Protein AF-T1H6D6-F1 (afdb_monomer)

Secondary structure (DSSP, 8-state):
--S-------TT-S-TTS-SEEEEEETTEEEEEE-STTS-TT-HHHHHHHHHHHT-SEEE--SS-SEEEEEETTEEEEEE--TT----GGG--

Nearest PDB structures (foldseek):
  6xs5-assembly1_A  TM=9.590E-01  e=2.178E-13  Homo sapiens
  5xcj-assembly1_A  TM=9.694E-01  e=5.845E-12  Entamoeba histolytica
  6vac-assembly1_C  TM=9.378E-01  e=1.468E-12  Mus musculus
  5w8m-assembly5_E  TM=9.532E-01  e=2.181E-09  Thermochaetoides thermophila
  5w8m-assembly3_C  TM=9.586E-01  e=9.906E-09  Thermochaetoides thermophila

pLDDT: mean 92.75, std 9.44, range [43.25, 98.75]

Radius of gyration: 13.28 Å; Cα contacts (8 Å, |Δi|>4): 155; chains: 1; bounding box: 35×34×35 Å

Mean predicted aligned error: 3.76 Å

Structure (mmCIF, N/CA/C/O backbone):
data_AF-T1H6D6-F1
#
_entry.id   AF-T1H6D6-F1
#
loop_
_atom_site.group_PDB
_atom_site.id
_atom_site.type_symbol
_atom_site.label_atom_id
_atom_site.label_alt_id
_atom_site.label_comp_id
_atom_site.label_asym_id
_atom_site.label_entity_id
_atom_site.label_seq_id
_atom_site.pdbx_PDB_ins_code
_atom_site.Cartn_x
_atom_site.Cartn_y
_atom_site.Cartn_z
_atom_site.occupancy
_atom_site.B_iso_or_equiv
_atom_site.auth_seq_id
_atom_site.auth_comp_id
_atom_site.auth_asym_id
_atom_site.auth_atom_id
_atom_site.pdbx_PDB_model_num
ATOM 1 N N . LEU A 1 1 ? -4.061 -23.172 -8.256 1.00 64.19 1 LEU A N 1
ATOM 2 C CA . LEU A 1 1 ? -4.262 -21.749 -8.610 1.00 64.19 1 LEU A CA 1
ATOM 3 C C . LEU A 1 1 ? -4.695 -20.995 -7.360 1.00 64.19 1 LEU A C 1
ATOM 5 O O . LEU A 1 1 ? -5.295 -21.620 -6.494 1.00 64.19 1 LEU A O 1
ATOM 9 N N . ALA A 1 2 ? -4.381 -19.701 -7.259 1.00 86.50 2 ALA A N 1
ATOM 10 C CA . ALA A 1 2 ? -4.961 -18.837 -6.232 1.00 86.50 2 ALA A CA 1
ATOM 11 C C . ALA A 1 2 ? -6.418 -18.515 -6.602 1.00 86.50 2 ALA A C 1
ATOM 13 O O . ALA A 1 2 ? -6.699 -18.238 -7.766 1.00 86.50 2 ALA A O 1
ATOM 14 N N . ASN A 1 3 ? -7.326 -18.593 -5.628 1.00 91.94 3 ASN A N 1
ATOM 15 C CA . ASN A 1 3 ? -8.764 -18.402 -5.856 1.00 91.94 3 ASN A CA 1
ATOM 16 C C . ASN A 1 3 ? -9.191 -16.928 -5.825 1.00 91.94 3 ASN A C 1
ATOM 18 O O . ASN A 1 3 ? -10.259 -16.609 -6.334 1.00 91.94 3 ASN A O 1
ATOM 22 N N . ASP A 1 4 ? -8.375 -16.051 -5.236 1.00 94.94 4 ASP A N 1
ATOM 23 C CA . ASP A 1 4 ? -8.674 -14.629 -5.095 1.00 94.94 4 ASP A CA 1
ATOM 24 C C . ASP A 1 4 ? -7.405 -13.807 -5.344 1.00 94.94 4 ASP A C 1
ATOM 26 O O . ASP A 1 4 ? -6.382 -14.010 -4.685 1.00 94.94 4 ASP A O 1
ATOM 30 N N . VAL A 1 5 ? -7.440 -12.947 -6.365 1.00 96.50 5 VAL A N 1
ATOM 31 C CA . VAL A 1 5 ? -6.286 -12.173 -6.838 1.00 96.50 5 VAL A CA 1
ATOM 32 C C . VAL A 1 5 ? -6.726 -10.740 -7.099 1.00 96.50 5 VAL A C 1
ATOM 34 O O . VAL A 1 5 ? -7.625 -10.468 -7.897 1.00 96.50 5 VAL A O 1
ATOM 37 N N . HIS A 1 6 ? -6.047 -9.806 -6.440 1.00 97.19 6 HIS A N 1
ATOM 38 C CA . HIS A 1 6 ? -6.287 -8.378 -6.573 1.00 97.19 6 HIS A CA 1
ATOM 39 C C . HIS A 1 6 ? -5.058 -7.720 -7.188 1.00 97.19 6 HIS A C 1
ATOM 41 O O . HIS A 1 6 ? -3.959 -7.846 -6.658 1.00 97.19 6 HIS A O 1
ATOM 47 N N . VAL A 1 7 ? -5.263 -7.014 -8.299 1.00 97.38 7 VAL A N 1
ATOM 48 C CA . VAL A 1 7 ? -4.217 -6.286 -9.023 1.00 97.38 7 VAL A CA 1
ATOM 49 C C . VAL A 1 7 ? -4.649 -4.830 -9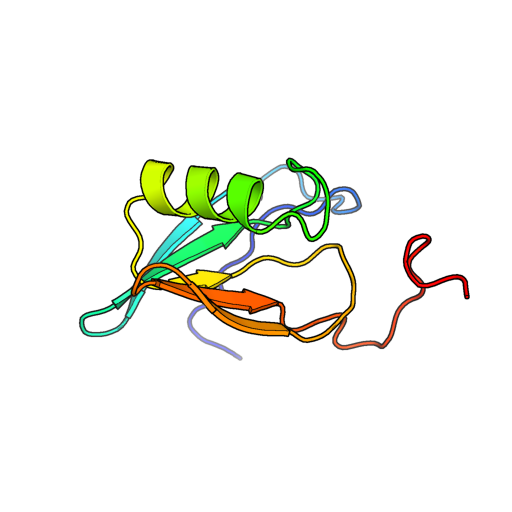.147 1.00 97.38 7 VAL A C 1
ATOM 51 O O . VAL A 1 7 ? -5.833 -4.550 -9.360 1.00 97.38 7 VAL A O 1
ATOM 54 N N . VAL A 1 8 ? -3.689 -3.925 -8.988 1.00 97.56 8 VAL A N 1
ATOM 55 C CA . VAL A 1 8 ? -3.813 -2.500 -9.303 1.00 97.56 8 VAL A CA 1
ATOM 56 C C . VAL A 1 8 ? -2.783 -2.149 -10.361 1.00 97.56 8 VAL A C 1
ATOM 58 O O . VAL A 1 8 ? -1.747 -2.803 -10.450 1.00 97.56 8 VAL A O 1
ATOM 61 N N . ARG A 1 9 ? -3.088 -1.143 -11.169 1.00 97.31 9 ARG A N 1
ATOM 62 C CA . ARG A 1 9 ? -2.311 -0.809 -12.355 1.00 97.31 9 ARG A CA 1
ATOM 63 C C . ARG A 1 9 ? -0.981 -0.129 -12.018 1.00 97.31 9 ARG A C 1
ATOM 65 O O . ARG A 1 9 ? -0.956 0.917 -11.367 1.00 97.31 9 ARG A O 1
ATOM 72 N N . GLY A 1 10 ? 0.110 -0.712 -12.503 1.00 95.69 10 GLY A N 1
ATOM 73 C CA . GLY A 1 10 ? 1.429 -0.097 -12.580 1.00 95.69 10 GLY A CA 1
ATOM 74 C C . GLY A 1 10 ? 1.587 0.834 -13.782 1.00 95.69 10 GLY A C 1
ATOM 75 O O . GLY A 1 10 ? 0.820 0.792 -14.742 1.00 95.69 10 GLY A O 1
ATOM 76 N N . ASP A 1 11 ? 2.616 1.673 -13.740 1.00 93.88 11 ASP A N 1
ATOM 77 C CA . ASP A 1 11 ? 3.004 2.584 -14.825 1.00 93.88 11 ASP A CA 1
ATOM 78 C C . ASP A 1 11 ? 3.472 1.845 -16.090 1.00 93.88 11 ASP A C 1
ATOM 80 O O . ASP A 1 11 ? 3.265 2.336 -17.200 1.00 93.88 11 ASP A O 1
ATOM 84 N N . PHE A 1 12 ? 4.035 0.645 -15.928 1.00 93.88 12 PHE A N 1
ATOM 85 C CA . PHE A 1 12 ? 4.478 -0.225 -17.025 1.00 93.88 12 PHE A CA 1
ATOM 86 C C . PHE A 1 12 ? 3.514 -1.381 -17.352 1.00 93.88 12 PHE A C 1
ATOM 88 O O . PHE A 1 12 ? 3.845 -2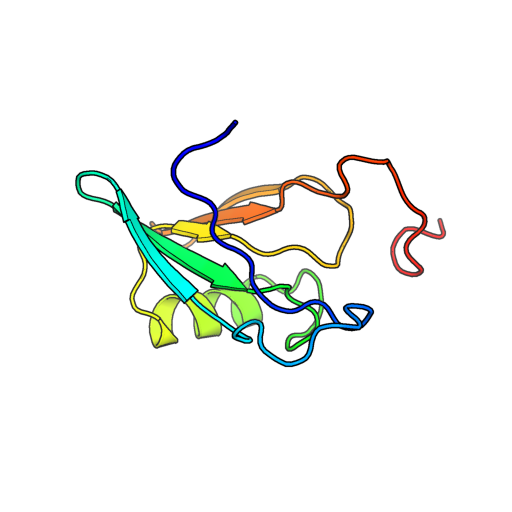.224 -18.184 1.00 93.88 12 PHE A O 1
ATOM 95 N N . ASP A 1 13 ? 2.329 -1.450 -16.732 1.00 96.00 13 ASP A N 1
ATOM 96 C CA . ASP A 1 13 ? 1.344 -2.487 -17.066 1.00 96.00 13 ASP A CA 1
ATOM 97 C C . ASP A 1 13 ? 0.708 -2.235 -18.443 1.00 96.00 13 ASP A C 1
ATOM 99 O O . ASP A 1 13 ? 0.092 -1.195 -18.685 1.00 96.00 13 ASP A O 1
ATOM 103 N N . GLU A 1 14 ? 0.769 -3.234 -19.328 1.00 95.50 14 GLU A N 1
ATOM 104 C CA . GLU A 1 14 ? 0.122 -3.191 -20.650 1.00 95.50 14 GLU A CA 1
ATOM 105 C C . GLU A 1 14 ? -1.409 -3.325 -20.569 1.00 95.50 14 GLU A C 1
ATOM 107 O O . GLU A 1 14 ? -2.133 -2.908 -21.475 1.00 95.50 14 GLU A O 1
ATOM 112 N N . ASN A 1 15 ? -1.930 -3.918 -19.489 1.00 93.06 15 ASN A N 1
ATOM 113 C CA . ASN A 1 15 ? -3.366 -4.094 -19.301 1.00 93.06 15 ASN A CA 1
ATOM 114 C C . ASN A 1 15 ? -3.988 -2.880 -18.597 1.00 93.06 15 ASN A C 1
ATOM 116 O O . ASN A 1 15 ? -4.011 -2.778 -17.372 1.00 93.06 15 ASN A O 1
ATOM 120 N N . PHE A 1 16 ? -4.587 -1.996 -19.390 1.00 91.88 16 PHE A N 1
ATOM 121 C CA . PHE A 1 16 ? -5.265 -0.785 -18.918 1.00 91.88 16 PHE A CA 1
ATOM 122 C C . PHE A 1 16 ? -6.595 -1.041 -18.186 1.00 91.88 16 PHE A C 1
ATOM 124 O O . PHE A 1 16 ? -7.193 -0.099 -17.676 1.00 91.88 16 PHE A O 1
ATOM 131 N N . ASN A 1 17 ? -7.079 -2.289 -18.125 1.00 96.12 17 ASN A N 1
ATOM 132 C CA . ASN A 1 17 ? -8.321 -2.620 -17.417 1.00 96.12 17 ASN A CA 1
ATOM 133 C C . ASN A 1 17 ? -8.127 -2.783 -15.903 1.00 96.12 17 ASN A C 1
ATOM 135 O O . ASN A 1 17 ? -9.114 -2.899 -15.173 1.00 96.12 17 ASN A O 1
ATOM 139 N N . TYR A 1 18 ? -6.883 -2.841 -15.416 1.00 97.38 18 TYR A N 1
ATOM 140 C CA . TYR A 1 18 ? -6.640 -2.858 -13.979 1.00 97.38 18 TYR A CA 1
ATOM 141 C C . TYR A 1 18 ? -6.995 -1.500 -13.363 1.00 97.38 18 TYR A C 1
ATOM 143 O O . TYR A 1 18 ? -6.681 -0.460 -13.944 1.00 97.38 18 TYR A O 1
ATOM 151 N N . PRO A 1 19 ? -7.649 -1.482 -12.191 1.00 97.38 19 PRO A N 1
ATOM 152 C CA . PRO A 1 19 ? -7.968 -0.234 -11.521 1.00 97.38 19 PRO A CA 1
ATOM 153 C C . PRO A 1 19 ? -6.695 0.423 -10.974 1.00 97.38 19 PRO A C 1
ATOM 155 O O . PRO A 1 19 ? -5.763 -0.259 -10.552 1.00 97.38 19 PRO A O 1
ATOM 158 N N . GLU A 1 20 ? -6.673 1.752 -10.913 1.00 96.38 20 GLU A N 1
ATOM 159 C CA . GLU A 1 20 ? -5.559 2.511 -10.318 1.00 96.38 20 GLU A CA 1
ATOM 160 C C . GLU A 1 20 ? -5.443 2.280 -8.802 1.00 96.38 20 GLU A C 1
ATOM 162 O O . GLU A 1 20 ? -4.350 2.261 -8.234 1.00 96.38 20 GLU A O 1
ATOM 167 N N . GLN A 1 21 ? -6.588 2.099 -8.139 1.00 97.69 21 GLN A N 1
ATOM 168 C CA . GLN A 1 21 ? -6.687 1.875 -6.702 1.00 97.69 21 GLN A CA 1
ATOM 169 C C . GLN A 1 21 ? -7.768 0.835 -6.415 1.00 97.69 21 GLN A C 1
ATOM 171 O O . GLN A 1 21 ? -8.766 0.742 -7.135 1.00 97.69 21 GLN A O 1
ATOM 176 N N . LYS A 1 22 ? -7.599 0.057 -5.347 1.00 98.19 22 LYS A N 1
ATOM 177 C CA . LYS A 1 22 ? -8.597 -0.923 -4.905 1.00 98.19 22 LYS A CA 1
ATOM 178 C C . LYS A 1 22 ? -8.657 -0.963 -3.388 1.00 98.19 22 LYS A C 1
ATOM 180 O O . LYS A 1 22 ? -7.622 -0.937 -2.737 1.00 98.19 22 LYS A O 1
ATOM 185 N N . VAL A 1 23 ? -9.859 -1.075 -2.832 1.00 98.62 23 VAL A N 1
ATOM 186 C CA . VAL A 1 23 ? -10.052 -1.367 -1.408 1.00 98.62 23 VAL A CA 1
ATOM 187 C C . VAL A 1 23 ? -10.627 -2.768 -1.277 1.00 98.62 23 VAL A C 1
ATOM 189 O O . VAL A 1 23 ? -11.563 -3.131 -1.990 1.00 98.62 23 VAL A O 1
ATOM 192 N N . VAL A 1 24 ? -10.049 -3.559 -0.383 1.00 98.25 24 VAL A N 1
ATOM 193 C CA . VAL A 1 24 ? -10.532 -4.893 -0.022 1.00 98.25 24 VAL A CA 1
ATOM 194 C C . VAL A 1 24 ? -10.686 -4.981 1.487 1.00 98.25 24 VAL A C 1
ATOM 196 O O . VAL A 1 24 ? -9.954 -4.332 2.231 1.00 98.25 24 VAL A O 1
ATOM 199 N N . THR A 1 25 ? -11.636 -5.782 1.953 1.00 98.31 25 THR A N 1
ATOM 200 C CA . THR A 1 25 ? -11.827 -6.029 3.384 1.00 98.31 25 THR A CA 1
ATOM 201 C C . THR A 1 25 ? -11.439 -7.462 3.691 1.00 98.31 25 THR A C 1
ATOM 203 O O . THR A 1 25 ? -11.988 -8.391 3.103 1.00 98.31 25 THR A O 1
ATOM 206 N N . VAL A 1 26 ? -10.499 -7.640 4.6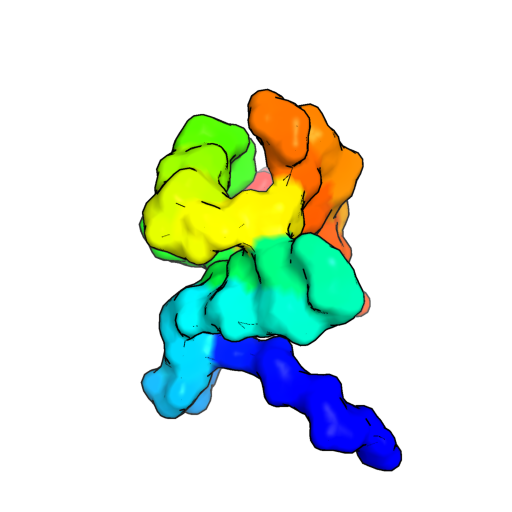17 1.00 97.38 26 VAL A N 1
ATOM 207 C CA . VAL A 1 26 ? -10.044 -8.954 5.080 1.00 97.38 26 VAL A CA 1
ATOM 208 C C . VAL A 1 26 ? -10.166 -8.985 6.598 1.00 97.38 26 VAL A C 1
ATOM 210 O O . VAL A 1 26 ? -9.461 -8.272 7.313 1.00 97.38 26 VAL A O 1
ATOM 213 N N . GLY A 1 27 ? -11.103 -9.790 7.103 1.00 96.75 27 GLY A N 1
ATOM 214 C CA . GLY A 1 27 ? -11.478 -9.752 8.516 1.00 96.75 27 GLY A CA 1
ATOM 215 C C . GLY A 1 27 ? -12.028 -8.375 8.900 1.00 96.75 27 GLY A C 1
ATOM 216 O O . GLY A 1 27 ? -12.957 -7.881 8.268 1.00 96.75 27 GLY A O 1
ATOM 217 N N . SER A 1 28 ? -11.447 -7.759 9.929 1.00 97.44 28 SER A N 1
ATOM 218 C CA . SER A 1 28 ? -11.805 -6.412 10.392 1.00 97.44 28 SER A CA 1
ATOM 219 C C . SER A 1 28 ? -11.019 -5.289 9.714 1.00 97.44 28 SER A C 1
ATOM 221 O O . SER A 1 28 ? -11.263 -4.130 10.029 1.00 97.44 28 SER A O 1
ATOM 223 N N . PHE A 1 29 ? -10.067 -5.608 8.832 1.00 98.06 29 PHE A N 1
ATOM 224 C CA . PHE A 1 29 ? -9.188 -4.614 8.223 1.00 98.06 29 PHE A CA 1
ATOM 225 C C . PHE A 1 29 ? -9.688 -4.200 6.849 1.00 98.06 29 PHE A C 1
ATOM 227 O O . PHE A 1 29 ? -9.958 -5.044 5.987 1.00 98.06 29 PHE A O 1
ATOM 234 N N . ARG A 1 30 ? -9.735 -2.889 6.616 1.00 98.69 30 ARG A N 1
ATOM 235 C CA . ARG A 1 30 ? -9.836 -2.315 5.275 1.00 98.69 30 ARG A CA 1
ATOM 236 C C . ARG A 1 30 ? -8.432 -2.099 4.729 1.00 98.69 30 ARG A C 1
ATOM 238 O O . ARG A 1 30 ? -7.623 -1.416 5.350 1.00 98.69 30 ARG A O 1
ATOM 245 N N . ILE A 1 31 ? -8.150 -2.683 3.574 1.00 98.75 31 ILE A N 1
ATOM 246 C CA . ILE A 1 31 ? -6.834 -2.672 2.938 1.00 98.75 31 ILE A CA 1
ATOM 247 C C . ILE A 1 31 ? -6.948 -1.923 1.615 1.00 98.75 31 ILE A C 1
ATOM 249 O O . ILE A 1 31 ? -7.692 -2.336 0.726 1.00 98.75 31 ILE A O 1
ATOM 253 N N . GLY A 1 32 ? -6.218 -0.820 1.494 1.00 98.50 32 GLY A N 1
ATOM 254 C CA . GLY A 1 32 ? -6.062 -0.072 0.253 1.00 98.50 32 GLY A CA 1
ATOM 255 C C . GLY A 1 32 ? -4.869 -0.590 -0.536 1.00 98.50 32 GLY A C 1
ATOM 256 O O . GLY A 1 32 ? -3.831 -0.896 0.040 1.00 98.50 32 GLY A O 1
ATOM 257 N N . LEU A 1 33 ? -5.016 -0.672 -1.851 1.00 98.25 33 LEU A N 1
ATOM 258 C CA . LEU A 1 33 ? -3.961 -1.015 -2.795 1.00 98.25 33 LEU A CA 1
ATOM 259 C C . LEU A 1 33 ? -3.825 0.120 -3.806 1.00 98.25 33 LEU A C 1
ATOM 261 O O . LEU A 1 33 ? -4.827 0.557 -4.377 1.00 98.25 33 LEU A O 1
ATOM 265 N N . CYS A 1 34 ? -2.596 0.550 -4.065 1.00 96.62 34 CYS A N 1
ATOM 266 C CA . CYS A 1 34 ? -2.227 1.403 -5.192 1.00 96.62 34 CYS A CA 1
ATOM 267 C C . CYS A 1 34 ? -0.798 1.060 -5.641 1.00 96.62 34 CYS A C 1
ATOM 269 O O . CYS A 1 34 ? -0.021 0.499 -4.873 1.00 96.62 34 CYS A O 1
ATOM 271 N N . HIS A 1 35 ? -0.422 1.369 -6.884 1.00 95.25 35 HIS A N 1
ATOM 272 C CA . HIS A 1 35 ? 0.959 1.121 -7.315 1.00 95.25 35 HIS A CA 1
ATOM 273 C C . HIS A 1 35 ? 1.950 2.092 -6.657 1.00 95.25 35 HIS A C 1
ATOM 275 O O . HIS A 1 35 ? 3.055 1.695 -6.304 1.00 95.25 35 HIS A O 1
ATOM 281 N N . GLY A 1 36 ? 1.559 3.353 -6.457 1.00 90.12 36 GLY A N 1
ATOM 282 C CA . GLY A 1 36 ? 2.398 4.380 -5.832 1.00 90.12 36 GLY A CA 1
ATOM 283 C C . GLY A 1 36 ? 3.133 5.285 -6.824 1.00 90.12 36 GLY A C 1
ATOM 284 O O . GLY A 1 36 ? 3.736 6.261 -6.395 1.00 90.12 36 GLY A O 1
ATOM 285 N N . HIS A 1 37 ? 3.031 5.033 -8.137 1.00 89.94 37 HIS A N 1
ATOM 286 C CA . HIS A 1 37 ? 3.571 5.936 -9.169 1.00 89.94 37 HIS A CA 1
ATOM 287 C C . HIS A 1 37 ? 2.794 7.265 -9.258 1.00 89.94 37 HIS A C 1
ATOM 289 O O . HIS A 1 37 ? 3.264 8.235 -9.843 1.00 89.94 37 HIS A O 1
ATOM 295 N N . GLN A 1 38 ? 1.582 7.303 -8.697 1.00 85.88 38 GLN A N 1
ATOM 296 C CA . GLN A 1 38 ? 0.692 8.462 -8.701 1.00 85.88 38 GLN A CA 1
ATOM 297 C C . GLN A 1 38 ? 1.065 9.516 -7.643 1.00 85.88 38 GLN A C 1
ATOM 299 O O . GLN A 1 38 ? 0.486 10.601 -7.632 1.00 85.88 38 GLN A O 1
ATOM 304 N N . VAL A 1 39 ? 1.995 9.201 -6.738 1.00 87.38 39 VAL A N 1
ATOM 305 C CA . VAL A 1 39 ? 2.448 10.088 -5.657 1.00 87.38 39 VAL A CA 1
ATOM 306 C C . VAL A 1 39 ? 3.949 10.285 -5.705 1.00 87.38 39 VAL A C 1
ATOM 308 O O . VAL A 1 39 ? 4.662 9.556 -6.390 1.00 87.38 39 VAL A O 1
ATOM 311 N N . ILE A 1 40 ? 4.429 11.274 -4.949 1.00 84.19 40 ILE A N 1
ATOM 312 C CA . ILE A 1 40 ? 5.859 11.445 -4.712 1.00 84.19 40 ILE A CA 1
ATOM 313 C C . ILE A 1 40 ? 6.369 10.160 -4.037 1.00 84.19 40 ILE A C 1
ATOM 315 O O . ILE A 1 40 ? 5.911 9.829 -2.938 1.00 84.19 40 ILE A O 1
ATOM 319 N N . PRO A 1 41 ? 7.268 9.400 -4.685 1.00 78.75 41 PRO A N 1
ATOM 320 C CA . PRO A 1 41 ? 7.658 8.088 -4.191 1.00 78.75 41 PRO A CA 1
ATOM 321 C C . PRO A 1 41 ? 8.321 8.179 -2.817 1.00 78.75 41 PRO A C 1
ATOM 323 O O . PRO A 1 41 ? 9.275 8.932 -2.633 1.00 78.75 41 PRO A O 1
ATOM 326 N N . GLY A 1 42 ? 7.833 7.382 -1.865 1.00 74.06 42 GLY A N 1
ATOM 327 C CA . GLY A 1 42 ? 8.398 7.311 -0.517 1.00 74.06 42 GLY A CA 1
ATOM 328 C C . GLY A 1 42 ? 8.078 8.501 0.391 1.00 74.06 42 GLY A C 1
ATOM 329 O O . GLY A 1 42 ? 8.644 8.564 1.476 1.00 74.06 42 GLY A O 1
ATOM 330 N N . ASP A 1 43 ? 7.195 9.423 -0.012 1.00 88.75 43 ASP A N 1
ATOM 331 C CA . ASP A 1 43 ? 6.706 10.493 0.864 1.00 88.75 43 ASP A CA 1
ATOM 332 C C . ASP A 1 43 ? 5.584 9.968 1.789 1.00 88.75 43 ASP A C 1
ATOM 334 O O . ASP A 1 43 ? 4.488 9.658 1.299 1.00 88.75 43 ASP A O 1
ATOM 338 N N . PRO A 1 44 ? 5.818 9.855 3.114 1.00 90.06 44 PRO A N 1
ATOM 339 C CA . PRO A 1 44 ? 4.820 9.337 4.047 1.00 90.06 44 PRO A CA 1
ATOM 340 C C . PRO A 1 44 ? 3.543 10.181 4.083 1.00 90.06 44 PRO A C 1
ATOM 342 O O . PRO A 1 44 ? 2.455 9.623 4.206 1.00 90.06 44 PRO A O 1
ATOM 345 N N . GLU A 1 45 ? 3.645 11.503 3.910 1.00 94.12 45 GLU A N 1
ATOM 346 C CA . GLU A 1 45 ? 2.482 12.395 3.954 1.00 94.12 45 GLU A CA 1
ATOM 347 C C . GLU A 1 45 ? 1.595 12.217 2.718 1.00 94.12 45 GLU A C 1
ATOM 349 O O . GLU A 1 45 ? 0.367 12.152 2.824 1.00 94.12 45 GLU A O 1
ATOM 354 N N . ALA A 1 46 ? 2.202 12.055 1.538 1.00 94.38 46 ALA A N 1
ATOM 355 C CA . ALA A 1 46 ? 1.468 11.748 0.314 1.00 94.38 46 ALA A CA 1
ATOM 356 C C . ALA A 1 46 ? 0.743 10.394 0.410 1.00 94.38 46 ALA A C 1
ATOM 358 O O . ALA A 1 46 ? -0.418 10.278 0.006 1.00 94.38 46 ALA A O 1
ATOM 359 N N . LEU A 1 47 ? 1.389 9.377 0.991 1.00 95.25 47 LEU A N 1
ATOM 360 C CA . LEU A 1 47 ? 0.755 8.084 1.261 1.00 95.25 47 LEU A CA 1
ATOM 361 C C . LEU A 1 47 ? -0.372 8.210 2.295 1.00 95.25 47 LEU A C 1
ATOM 36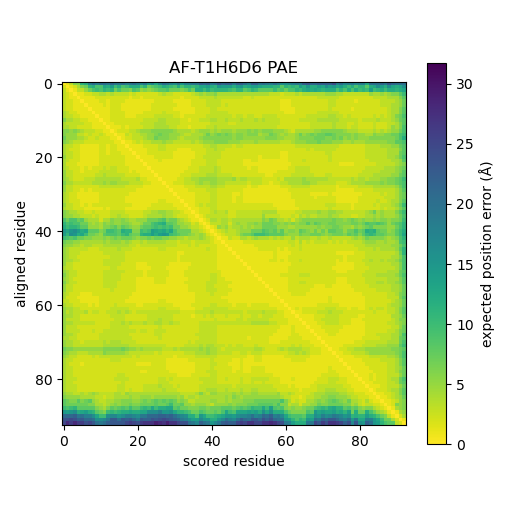3 O O . LEU A 1 47 ? -1.437 7.618 2.108 1.00 95.25 47 LEU A O 1
ATOM 367 N N . ALA A 1 48 ? -0.190 9.019 3.338 1.00 95.75 48 ALA A N 1
ATOM 368 C CA . ALA A 1 48 ? -1.219 9.274 4.338 1.00 95.75 48 ALA A CA 1
ATOM 369 C C . ALA A 1 48 ? -2.439 10.000 3.748 1.00 95.75 48 ALA A C 1
ATOM 371 O O . ALA A 1 48 ? -3.572 9.758 4.163 1.00 95.75 48 ALA A O 1
ATOM 372 N N . LEU A 1 49 ? -2.262 10.862 2.743 1.00 95.62 49 LEU A N 1
ATOM 373 C CA . LEU A 1 49 ? -3.388 11.446 2.006 1.00 95.62 49 LEU A CA 1
ATOM 374 C C . LEU A 1 49 ? -4.198 10.375 1.264 1.00 95.62 49 LEU A C 1
ATOM 376 O O . LEU A 1 49 ? -5.424 10.370 1.383 1.00 95.62 49 LEU A O 1
ATOM 380 N N . ILE A 1 50 ? -3.543 9.439 0.564 1.00 95.81 50 ILE A N 1
ATOM 381 C CA . ILE A 1 50 ? -4.231 8.313 -0.098 1.00 95.81 50 ILE A CA 1
ATOM 382 C C . ILE A 1 50 ? -4.950 7.446 0.938 1.00 95.81 50 ILE A C 1
ATOM 384 O O . ILE A 1 50 ? -6.119 7.109 0.753 1.00 95.81 50 ILE A O 1
ATOM 388 N N . GLN A 1 51 ? -4.275 7.092 2.034 1.00 97.25 51 GLN A N 1
ATOM 389 C CA . GLN A 1 51 ? -4.852 6.273 3.100 1.00 97.25 51 GLN A CA 1
ATOM 390 C C . GLN A 1 51 ? -6.154 6.895 3.626 1.00 97.25 51 GLN A C 1
ATOM 392 O O . GLN A 1 51 ? -7.161 6.193 3.729 1.00 97.25 51 GLN A O 1
ATOM 397 N N . ARG A 1 52 ? -6.157 8.207 3.906 1.00 97.19 52 ARG A N 1
ATOM 398 C CA . ARG A 1 52 ? -7.343 8.937 4.383 1.00 97.19 52 ARG A CA 1
ATOM 399 C C . ARG A 1 52 ? -8.432 9.039 3.313 1.00 97.19 52 ARG A C 1
ATOM 401 O O . ARG A 1 52 ? -9.601 8.870 3.638 1.00 97.19 52 ARG A O 1
ATOM 408 N N . GLN A 1 53 ? -8.070 9.273 2.049 1.00 97.12 53 GLN A N 1
ATOM 409 C CA . GLN A 1 53 ? -9.025 9.305 0.930 1.00 97.12 53 GLN A CA 1
ATOM 410 C C . GLN A 1 53 ? -9.734 7.962 0.727 1.00 97.12 53 GLN A C 1
ATOM 412 O O . GLN A 1 53 ? -10.933 7.934 0.458 1.00 97.12 53 GLN A O 1
ATOM 417 N N . LEU A 1 54 ? -9.001 6.854 0.861 1.00 97.44 54 LEU A N 1
ATOM 418 C CA . LEU A 1 54 ? -9.542 5.499 0.746 1.00 97.44 54 LEU A CA 1
ATOM 419 C C . LEU A 1 54 ? -10.214 5.002 2.034 1.00 97.44 54 LEU A C 1
ATOM 421 O O . LEU A 1 54 ? -10.942 4.003 1.998 1.00 97.44 54 LEU A O 1
ATOM 425 N N . ASP A 1 55 ? -9.975 5.691 3.153 1.00 98.00 55 ASP A N 1
ATOM 426 C CA . ASP A 1 55 ? -10.464 5.346 4.487 1.00 98.00 55 ASP A CA 1
ATOM 427 C C . ASP A 1 55 ? -10.110 3.893 4.862 1.00 98.00 55 ASP A C 1
ATOM 429 O O . ASP A 1 55 ? -10.971 3.040 5.079 1.00 98.00 55 ASP A O 1
ATOM 433 N N . VAL A 1 56 ? -8.811 3.577 4.835 1.00 98.62 56 VAL A N 1
ATOM 434 C CA . VAL A 1 56 ? -8.289 2.212 5.052 1.00 98.62 56 VAL A CA 1
ATOM 435 C C . VAL A 1 56 ? -7.449 2.102 6.318 1.00 98.62 56 VAL A C 1
ATOM 437 O O . VAL A 1 56 ? -6.868 3.075 6.780 1.00 98.62 56 VAL A O 1
ATOM 440 N N . ASP A 1 57 ? -7.365 0.912 6.898 1.00 98.56 57 ASP A N 1
ATOM 441 C CA . ASP A 1 57 ? -6.522 0.640 8.067 1.00 98.56 57 ASP A CA 1
ATOM 442 C C . ASP A 1 57 ? -5.083 0.320 7.664 1.00 98.56 57 ASP A C 1
ATOM 444 O O . ASP A 1 57 ? -4.139 0.669 8.374 1.00 98.56 57 ASP A O 1
ATOM 448 N N . ILE A 1 58 ? -4.939 -0.325 6.504 1.00 98.62 58 ILE A N 1
ATOM 449 C CA . ILE A 1 58 ? -3.665 -0.720 5.914 1.00 98.62 58 ILE A CA 1
ATOM 450 C C . ILE A 1 58 ? -3.600 -0.161 4.493 1.00 98.62 58 ILE A C 1
ATOM 452 O O . ILE A 1 58 ? -4.512 -0.400 3.701 1.00 98.62 58 ILE A O 1
ATOM 456 N N . LEU A 1 59 ? -2.528 0.547 4.145 1.00 98.31 59 LEU A N 1
ATOM 457 C CA . LEU A 1 59 ? -2.236 0.949 2.770 1.00 98.31 59 LEU A CA 1
ATOM 458 C C . LEU A 1 59 ? -1.056 0.137 2.231 1.00 98.31 59 LEU A C 1
ATOM 460 O O . LEU A 1 59 ? 0.029 0.146 2.809 1.00 98.31 59 LEU A O 1
ATOM 464 N N . ILE A 1 60 ? -1.270 -0.544 1.107 1.00 98.19 60 ILE A N 1
ATOM 465 C CA . ILE A 1 60 ? -0.239 -1.250 0.351 1.00 98.19 60 ILE A CA 1
ATOM 466 C C . ILE A 1 60 ? 0.116 -0.416 -0.880 1.00 98.19 60 ILE A C 1
ATOM 468 O O . ILE A 1 60 ? -0.747 -0.158 -1.724 1.00 98.19 60 ILE A O 1
ATOM 472 N N . SER A 1 61 ? 1.384 -0.024 -0.982 1.00 96.56 61 SER A N 1
ATOM 473 C CA . SER A 1 61 ? 1.954 0.683 -2.131 1.00 96.56 61 SER A CA 1
ATOM 474 C C . SER A 1 61 ? 3.193 -0.037 -2.671 1.00 96.56 61 SER A C 1
ATOM 476 O O . SER A 1 61 ? 3.719 -0.946 -2.039 1.00 96.56 61 SER A O 1
ATOM 478 N N . GLY A 1 62 ? 3.638 0.319 -3.874 1.00 94.44 62 GLY A N 1
ATOM 479 C CA . GLY A 1 62 ? 4.802 -0.271 -4.534 1.00 94.44 62 GLY A CA 1
ATOM 480 C C . GLY A 1 62 ? 5.749 0.802 -5.063 1.00 94.44 62 GLY A C 1
ATOM 481 O O . GLY A 1 62 ? 6.135 1.716 -4.334 1.00 94.44 62 GLY A O 1
ATOM 482 N N . HIS A 1 63 ? 6.130 0.678 -6.336 1.00 92.94 63 HIS A N 1
ATOM 483 C CA . HIS A 1 63 ? 6.929 1.635 -7.110 1.00 92.94 63 HIS A CA 1
ATOM 484 C C . HIS A 1 63 ? 8.393 1.829 -6.656 1.00 92.94 63 HIS A C 1
ATOM 486 O O . HIS A 1 63 ? 9.290 1.740 -7.478 1.00 92.94 63 HIS A O 1
ATOM 492 N N . THR A 1 64 ? 8.704 1.984 -5.367 1.00 91.69 64 THR A N 1
ATOM 493 C CA . THR A 1 64 ? 10.089 2.218 -4.892 1.00 91.69 64 THR A CA 1
ATOM 494 C C . THR A 1 64 ? 11.017 1.002 -5.021 1.00 91.69 64 THR A C 1
ATOM 496 O O . THR A 1 64 ? 12.234 1.137 -4.901 1.00 91.69 64 THR A O 1
ATOM 499 N N . HIS A 1 65 ? 10.452 -0.196 -5.214 1.00 93.44 65 HIS A N 1
ATOM 500 C CA . HIS A 1 65 ? 11.141 -1.494 -5.173 1.00 93.44 65 HIS A CA 1
ATOM 501 C C . HIS A 1 65 ? 11.858 -1.789 -3.839 1.00 93.44 65 HIS A C 1
ATOM 503 O O . HIS A 1 65 ? 12.628 -2.746 -3.757 1.00 93.44 65 HIS A O 1
ATOM 509 N N . LYS A 1 66 ? 11.581 -1.019 -2.781 1.00 91.81 66 LYS A N 1
ATOM 510 C CA . LYS A 1 66 ? 12.188 -1.161 -1.458 1.00 91.81 66 LYS A CA 1
ATOM 511 C C . LYS A 1 66 ? 11.142 -1.632 -0.454 1.00 91.81 66 LYS A C 1
ATOM 513 O O . LYS A 1 66 ? 10.061 -1.060 -0.374 1.00 91.81 66 LYS A O 1
ATOM 518 N N . PHE A 1 67 ? 11.482 -2.665 0.314 1.00 95.50 67 PHE A N 1
ATOM 519 C CA . PHE A 1 67 ? 10.608 -3.156 1.372 1.00 95.50 67 PHE A CA 1
ATOM 520 C C . PHE A 1 67 ? 10.471 -2.127 2.498 1.00 95.50 67 PHE A C 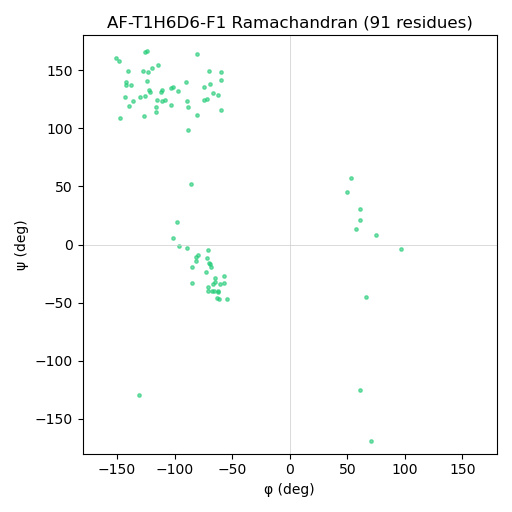1
ATOM 522 O O . PHE A 1 67 ? 11.477 -1.658 3.035 1.00 95.50 67 PHE A O 1
ATOM 529 N N . GLU A 1 68 ? 9.231 -1.842 2.885 1.00 95.25 68 GLU A N 1
ATOM 530 C CA . GLU A 1 68 ? 8.876 -1.015 4.034 1.00 95.25 68 GLU A CA 1
ATOM 531 C C . GLU A 1 68 ? 7.633 -1.601 4.715 1.00 95.25 68 GLU A C 1
ATOM 533 O O . GLU A 1 68 ? 6.686 -2.022 4.056 1.00 95.25 68 GLU A O 1
ATOM 538 N N . ALA A 1 69 ? 7.627 -1.640 6.044 1.00 97.50 69 ALA A N 1
ATOM 539 C CA . ALA A 1 69 ? 6.454 -2.004 6.829 1.00 97.50 69 ALA A CA 1
ATOM 540 C C . ALA A 1 69 ? 6.502 -1.219 8.136 1.00 97.50 69 ALA A C 1
ATOM 542 O O . ALA A 1 69 ? 7.378 -1.459 8.969 1.00 97.50 69 ALA A O 1
ATOM 543 N N . TYR A 1 70 ? 5.616 -0.240 8.285 1.00 97.19 70 TYR A N 1
ATOM 544 C CA . TYR A 1 70 ? 5.644 0.670 9.423 1.00 97.19 70 TYR A CA 1
ATOM 545 C C . TYR A 1 70 ? 4.253 1.185 9.778 1.00 97.19 70 TYR A C 1
ATOM 547 O O . TYR A 1 70 ? 3.319 1.153 8.978 1.00 97.19 70 TYR A O 1
ATOM 555 N N . GLU A 1 71 ? 4.136 1.679 11.005 1.00 97.31 71 GLU A N 1
ATOM 556 C CA . GLU A 1 71 ? 2.950 2.369 11.492 1.00 97.31 71 GLU A CA 1
ATOM 557 C C . GLU A 1 71 ? 3.191 3.881 11.468 1.00 97.31 71 GLU A C 1
ATOM 559 O O . GLU A 1 71 ? 4.254 4.359 11.868 1.00 97.31 71 GLU A O 1
ATOM 564 N N . HIS A 1 72 ? 2.204 4.635 10.993 1.00 94.06 72 HIS A N 1
ATOM 565 C CA . HIS A 1 72 ? 2.204 6.092 10.992 1.00 94.06 72 HIS A CA 1
ATOM 566 C C . HIS A 1 72 ? 0.778 6.584 11.264 1.00 94.06 72 HIS A C 1
ATOM 568 O O . HIS A 1 72 ? -0.169 6.136 10.622 1.00 94.06 72 HIS A O 1
ATOM 574 N N . GLU A 1 73 ? 0.615 7.453 12.265 1.00 93.44 73 GLU A N 1
ATOM 575 C CA . GLU A 1 73 ? -0.693 7.950 12.727 1.00 93.44 73 GLU A CA 1
ATOM 576 C C . GLU A 1 73 ? -1.744 6.848 12.992 1.00 93.44 73 GLU A C 1
ATOM 578 O O . GLU A 1 73 ? -2.907 6.960 12.602 1.00 93.44 73 GLU A O 1
ATOM 583 N N . ASN A 1 74 ? -1.345 5.765 13.669 1.00 96.06 74 ASN A N 1
ATOM 584 C CA . ASN A 1 74 ? -2.196 4.605 13.982 1.00 96.06 74 ASN A CA 1
ATOM 585 C C . ASN A 1 74 ? -2.747 3.864 12.746 1.00 96.06 74 ASN A C 1
ATOM 587 O O . ASN A 1 74 ? -3.764 3.168 12.828 1.00 96.06 74 ASN A O 1
ATOM 591 N N . LYS A 1 75 ? -2.100 4.028 11.588 1.00 98.19 75 LYS A N 1
ATOM 592 C CA . LYS A 1 75 ? -2.397 3.327 10.335 1.00 98.19 75 LYS A CA 1
ATOM 593 C C . LYS A 1 75 ? -1.154 2.599 9.850 1.00 98.19 75 LYS A C 1
ATOM 595 O O . LYS A 1 75 ? -0.033 3.034 10.111 1.00 98.19 75 LYS A O 1
ATOM 600 N N . PHE A 1 76 ? -1.347 1.473 9.171 1.00 98.25 76 PHE A N 1
ATOM 601 C CA . PHE A 1 76 ? -0.239 0.618 8.754 1.00 98.25 76 PHE A CA 1
ATOM 602 C C . PHE A 1 76 ? 0.068 0.797 7.26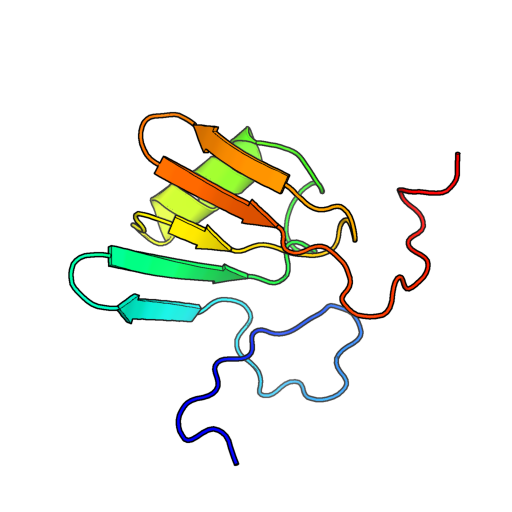8 1.00 98.25 76 PHE A C 1
ATOM 604 O O . PHE A 1 76 ? -0.835 0.793 6.433 1.00 98.25 76 PHE A O 1
ATOM 611 N N . TYR A 1 77 ? 1.345 0.925 6.931 1.00 98.12 77 TYR A N 1
ATOM 612 C CA . TYR A 1 77 ? 1.820 1.138 5.568 1.00 98.12 77 TYR A CA 1
ATOM 613 C C . TYR A 1 77 ? 2.766 0.009 5.191 1.00 98.12 77 TYR A C 1
ATOM 615 O O . TYR A 1 77 ? 3.671 -0.333 5.955 1.00 98.12 77 TYR A O 1
ATOM 623 N N . ILE A 1 78 ? 2.545 -0.582 4.018 1.00 98.12 78 ILE A N 1
ATOM 624 C CA . ILE A 1 78 ? 3.339 -1.698 3.511 1.00 98.12 78 ILE A CA 1
ATOM 625 C C . ILE A 1 78 ? 3.774 -1.399 2.084 1.00 98.12 78 ILE A C 1
ATOM 627 O O . ILE A 1 78 ? 2.946 -1.182 1.203 1.00 98.12 78 ILE A O 1
ATOM 631 N N . ASN A 1 79 ? 5.075 -1.498 1.851 1.00 96.75 79 ASN A N 1
ATOM 632 C CA . ASN A 1 79 ? 5.656 -1.675 0.537 1.00 96.75 79 ASN A CA 1
ATOM 633 C C . ASN A 1 79 ? 6.355 -3.037 0.494 1.00 96.75 79 ASN A C 1
ATOM 635 O O . ASN A 1 79 ? 7.328 -3.238 1.221 1.00 96.75 79 ASN A O 1
ATOM 639 N N . PRO A 1 80 ? 5.893 -4.005 -0.315 1.00 97.31 80 PRO A N 1
ATOM 640 C CA . PRO A 1 80 ? 6.534 -5.314 -0.382 1.00 97.31 80 PRO A CA 1
ATOM 641 C C . PRO A 1 80 ? 7.891 -5.274 -1.106 1.00 97.31 80 PRO A C 1
ATOM 643 O O . PRO A 1 80 ? 8.638 -6.249 -1.050 1.00 97.31 80 PRO A O 1
ATOM 646 N N . GLY A 1 81 ? 8.221 -4.173 -1.787 1.00 94.69 81 GLY A N 1
ATOM 647 C CA . GLY A 1 81 ? 9.338 -4.104 -2.718 1.00 94.69 81 GLY A CA 1
ATOM 648 C C . GLY A 1 81 ? 9.080 -4.901 -4.002 1.00 94.69 81 GLY A C 1
ATOM 649 O O . GLY A 1 81 ? 7.966 -5.343 -4.286 1.00 94.69 81 GLY A O 1
ATOM 650 N N . SER A 1 82 ? 10.125 -5.081 -4.812 1.00 95.94 82 SER A N 1
ATOM 651 C CA . SER A 1 82 ? 10.036 -5.878 -6.040 1.00 9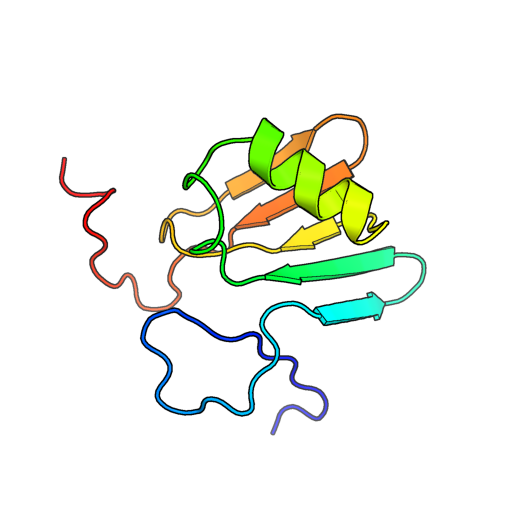5.94 82 SER A CA 1
ATOM 652 C C . SER A 1 82 ? 10.328 -7.351 -5.755 1.00 95.94 82 SER A C 1
ATOM 654 O O . SER A 1 82 ? 11.464 -7.698 -5.435 1.00 95.94 82 SER A O 1
ATOM 656 N N . ALA A 1 83 ? 9.359 -8.239 -5.993 1.00 96.00 83 ALA A N 1
ATOM 657 C CA . ALA A 1 83 ? 9.527 -9.688 -5.814 1.00 96.00 83 ALA A CA 1
ATOM 658 C C . ALA A 1 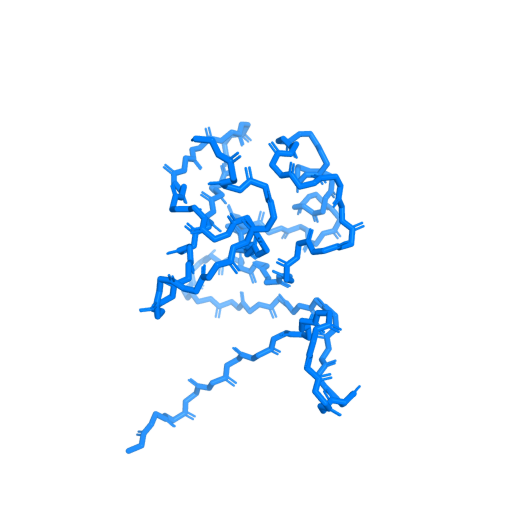83 ? 10.682 -10.290 -6.643 1.00 96.00 83 ALA A C 1
ATOM 660 O O . ALA A 1 83 ? 11.270 -11.295 -6.257 1.00 96.00 83 ALA A O 1
ATOM 661 N N . THR A 1 84 ? 11.018 -9.674 -7.778 1.00 95.69 84 THR A N 1
ATOM 662 C CA . THR A 1 84 ? 12.107 -10.100 -8.673 1.00 95.69 84 THR A CA 1
ATOM 663 C C . THR A 1 84 ? 13.424 -9.356 -8.445 1.00 95.69 84 THR A C 1
ATOM 665 O O . THR A 1 84 ? 14.393 -9.624 -9.150 1.00 95.69 84 THR A O 1
ATOM 668 N N . GLY A 1 85 ? 13.475 -8.398 -7.510 1.00 91.56 85 GLY A N 1
ATOM 669 C CA . GLY A 1 85 ? 14.631 -7.506 -7.358 1.00 91.56 85 GLY A CA 1
ATOM 670 C C . GLY A 1 85 ? 14.919 -6.645 -8.597 1.00 91.56 85 GLY A C 1
ATOM 671 O O . GLY A 1 85 ? 16.079 -6.350 -8.875 1.00 91.56 85 GLY A O 1
ATOM 672 N N . ALA A 1 86 ? 13.891 -6.282 -9.373 1.00 92.12 86 ALA A N 1
ATOM 673 C CA . ALA A 1 86 ? 14.048 -5.490 -10.584 1.00 92.12 86 ALA A CA 1
ATOM 674 C C . ALA A 1 86 ? 14.691 -4.127 -10.293 1.00 92.12 86 ALA A C 1
ATOM 676 O O . ALA A 1 86 ? 14.481 -3.524 -9.237 1.00 92.12 86 ALA A O 1
ATOM 677 N N . TYR A 1 87 ? 15.448 -3.627 -11.265 1.00 89.75 87 TYR A N 1
ATOM 678 C CA . TYR A 1 87 ? 16.036 -2.296 -11.202 1.00 89.75 87 TYR A CA 1
ATOM 679 C C . TYR A 1 87 ? 14.953 -1.215 -11.068 1.00 89.75 87 TYR A C 1
ATOM 681 O O . TYR A 1 87 ? 13.907 -1.293 -11.712 1.00 89.75 87 TYR A O 1
ATOM 689 N N . HIS A 1 88 ? 15.235 -0.192 -10.263 1.00 85.25 88 HIS A N 1
ATOM 690 C CA . HIS A 1 88 ? 14.436 1.025 -10.175 1.00 85.25 88 HIS A CA 1
ATOM 691 C C . HIS A 1 88 ? 15.362 2.235 -10.114 1.00 85.25 88 HIS A C 1
ATOM 693 O O . HIS A 1 88 ? 16.342 2.222 -9.367 1.00 85.25 88 HIS A O 1
ATOM 699 N N . ALA A 1 89 ? 15.037 3.297 -10.853 1.00 82.00 89 ALA A N 1
ATOM 700 C CA . ALA A 1 89 ? 15.893 4.478 -10.962 1.00 82.00 89 ALA A CA 1
ATOM 701 C C . ALA A 1 89 ? 16.206 5.119 -9.596 1.00 82.00 89 ALA A C 1
ATOM 703 O O . ALA A 1 89 ? 17.325 5.583 -9.384 1.00 82.00 89 ALA A O 1
ATOM 704 N N . LEU A 1 90 ? 15.263 5.065 -8.647 1.00 72.44 90 LEU A N 1
ATOM 705 C CA . LEU A 1 90 ? 15.439 5.608 -7.292 1.00 72.44 90 LEU A CA 1
ATOM 706 C C . LEU A 1 90 ? 16.453 4.841 -6.426 1.00 72.44 90 LEU A C 1
ATOM 708 O O . LEU A 1 90 ? 16.948 5.409 -5.461 1.00 72.44 90 LEU A O 1
ATOM 712 N N . ASN A 1 91 ? 16.785 3.592 -6.764 1.00 64.88 91 ASN A N 1
ATOM 713 C CA . ASN A 1 91 ? 17.756 2.775 -6.021 1.00 64.88 91 ASN A CA 1
ATOM 714 C C . ASN A 1 91 ? 19.159 2.804 -6.660 1.00 64.88 91 ASN A C 1
ATOM 716 O O . ASN A 1 91 ? 19.970 1.914 -6.419 1.00 64.88 91 ASN A O 1
ATOM 720 N N . SER A 1 92 ? 19.444 3.800 -7.506 1.00 51.91 92 SER A N 1
ATOM 721 C CA . SER A 1 92 ? 20.726 3.933 -8.214 1.00 51.91 92 SER A CA 1
ATOM 722 C C . SER A 1 92 ? 21.780 4.671 -7.379 1.00 51.91 92 SER A C 1
ATOM 724 O O . SER A 1 92 ? 22.343 5.654 -7.853 1.00 51.91 92 SER A O 1
ATOM 726 N N . VAL A 1 93 ? 22.021 4.239 -6.137 1.00 43.25 93 VAL A N 1
ATOM 727 C CA . VAL A 1 93 ? 23.228 4.576 -5.353 1.00 43.25 93 VAL A CA 1
ATOM 728 C C . VAL A 1 93 ? 23.469 3.548 -4.260 1.00 43.25 93 VAL A C 1
ATOM 730 O O . VAL A 1 93 ? 22.526 3.293 -3.481 1.00 43.25 93 VAL A O 1
#

Organism: Megaselia scalaris (NCBI:txid36166)

Solvent-accessible surface area (backbone atoms only — not comparable to full-atom values): 5738 Å² total; per-residue (Å²): 131,84,92,77,87,89,74,47,35,49,96,84,54,86,61,80,84,42,42,62,58,48,77,50,75,59,89,92,40,35,36,32,37,34,26,39,79,91,47,67,76,91,40,67,67,57,50,48,50,51,32,61,75,69,66,36,51,30,36,38,36,44,73,66,48,52,71,46,77,48,76,57,95,94,26,38,40,34,22,82,29,42,94,82,69,60,90,47,84,91,65,78,120

Sequence (93 aa):
LANDVHVVRGDFDENFNYPEQKVVTVGSFRIGLCHGHQVIPGDPEALALIQRQLDVDILISGHTHKFEAYEHENKFYINPGSATGAYHALNSV

InterPro domains:
  IPR000979 Phosphodiesterase MJ0936/Vps29 [PTHR11124] (1-89)
  IPR000979 Phosphodiesterase MJ0936/Vps29 [TIGR00040] (2-88)
  IPR024654 Calcineurin-like phosphoesterase domain, lpxH-type [PF12850] (4-89)
  IPR029052 Metallo-dependent phosphatase-like [G3DSA:3.60.21.10] (1-93)
  IPR029052 Metallo-dependent phosphatase-like [SSF56300] (3-89)

Foldseek 3Di:
DDPDDADADDPPDPDPPHHQKDWDDDPNWIEIEHAQPVFDPPDVVRQVVVCVVSVGQEYEYEQLLDFDWDDD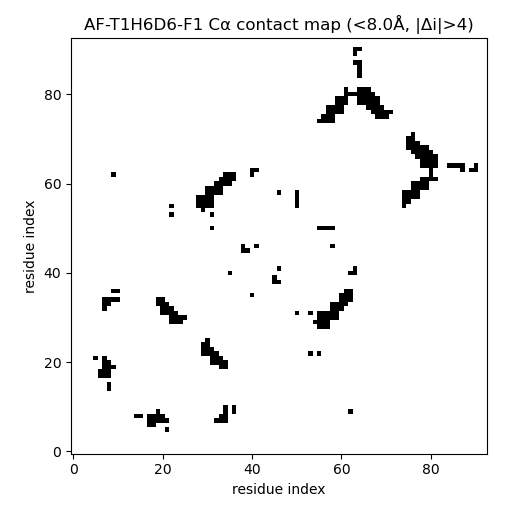PNGIYTYRGDPVSDDHPNPPD